Protein AF-A0A9X2ZQG6-F1 (afdb_monomer_lite)

pLDDT: mean 86.61, std 10.42, range [58.19, 95.31]

Organism: NCBI:txid146919

Secondary structure (DSSP, 8-state):
-EESSEEEE-SS-EEEEEEEEESSEEEE-SS-EEEEEEEEETT-EEEE--------

Sequence (56 aa):
MKVENDCSLSGNSGGTGILYVDGGSLTMTGNSEWKGMVFVTGDGSFEASKGTPNID

Structure (mmCIF, N/CA/C/O backbone):
data_AF-A0A9X2ZQG6-F1
#
_entry.id   AF-A0A9X2ZQG6-F1
#
loop_
_atom_site.group_PDB
_atom_site.id
_atom_site.type_symbol
_atom_site.label_atom_id
_atom_site.label_alt_id
_atom_site.label_comp_id
_atom_site.label_asym_id
_atom_site.label_entity_id
_atom_site.label_seq_id
_atom_site.pdbx_PDB_ins_code
_atom_site.Cartn_x
_atom_site.Cartn_y
_atom_site.Cartn_z
_atom_site.occupancy
_atom_site.B_iso_or_equiv
_atom_site.auth_seq_id
_atom_site.auth_comp_id
_atom_site.auth_asym_id
_atom_site.auth_atom_id
_atom_site.pdbx_PDB_model_num
ATOM 1 N N . MET A 1 1 ? -5.649 -11.140 1.306 1.00 67.19 1 MET A N 1
ATOM 2 C CA . MET A 1 1 ? -4.644 -11.057 2.395 1.00 67.19 1 MET A CA 1
ATOM 3 C C . MET A 1 1 ? -5.139 -10.034 3.406 1.00 67.19 1 MET A C 1
ATOM 5 O O . MET A 1 1 ? -5.587 -8.983 2.960 1.00 67.19 1 MET A O 1
ATOM 9 N N . LYS A 1 2 ? -5.122 -10.343 4.711 1.00 72.19 2 LYS A N 1
ATOM 10 C CA . LYS A 1 2 ? -5.439 -9.373 5.772 1.00 72.19 2 LYS A CA 1
ATOM 11 C C . LYS A 1 2 ? -4.135 -8.737 6.258 1.00 72.19 2 LYS A C 1
ATOM 13 O O . LYS A 1 2 ? -3.182 -9.468 6.519 1.00 72.19 2 LYS A O 1
ATOM 18 N N . VAL A 1 3 ? -4.086 -7.412 6.327 1.00 72.94 3 VAL A N 1
ATOM 19 C CA . VAL A 1 3 ? -2.962 -6.644 6.876 1.00 72.94 3 VAL A CA 1
ATOM 20 C C . VAL A 1 3 ? -3.397 -6.116 8.241 1.00 72.94 3 VAL A C 1
ATOM 22 O O . VAL A 1 3 ? -4.262 -5.248 8.302 1.00 72.94 3 VAL A O 1
ATOM 25 N N . GLU A 1 4 ? -2.845 -6.696 9.311 1.00 68.94 4 GLU A N 1
ATOM 26 C CA . GLU A 1 4 ? -3.154 -6.343 10.714 1.00 68.94 4 GLU A CA 1
ATOM 27 C C . GLU A 1 4 ? -2.051 -5.507 11.391 1.00 68.94 4 GLU A C 1
ATOM 29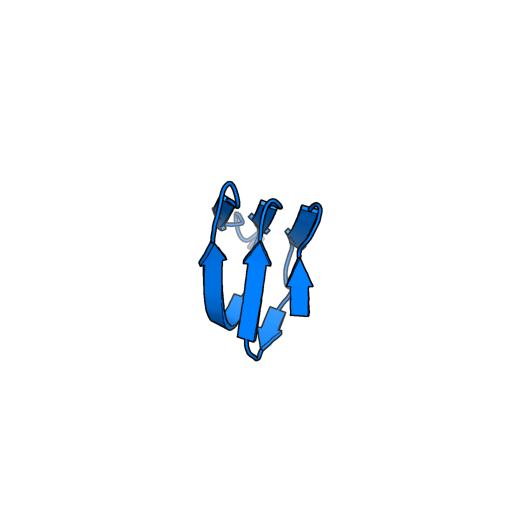 O O . GLU A 1 4 ? -2.282 -4.952 12.454 1.00 68.94 4 GLU A O 1
ATOM 34 N N . ASN A 1 5 ? -0.865 -5.418 10.776 1.00 75.12 5 ASN A N 1
ATOM 35 C CA . ASN A 1 5 ? 0.231 -4.521 11.165 1.00 75.12 5 ASN A CA 1
ATOM 36 C C . ASN A 1 5 ? 0.601 -3.687 9.931 1.00 75.12 5 ASN A C 1
ATOM 38 O O . ASN A 1 5 ? -0.246 -2.985 9.409 1.00 75.12 5 ASN A O 1
ATOM 42 N N . ASP A 1 6 ? 1.798 -3.835 9.368 1.00 83.81 6 ASP A N 1
ATOM 43 C CA . ASP A 1 6 ? 2.221 -3.056 8.208 1.00 83.81 6 ASP A CA 1
ATOM 44 C C . ASP A 1 6 ? 2.636 -3.978 7.063 1.00 83.81 6 ASP A C 1
ATOM 46 O O . ASP A 1 6 ? 3.320 -4.988 7.260 1.00 83.81 6 ASP A O 1
ATOM 50 N N . CYS A 1 7 ? 2.220 -3.639 5.846 1.00 84.81 7 CYS A N 1
ATOM 51 C CA . CYS A 1 7 ? 2.600 -4.339 4.628 1.00 84.81 7 CYS A CA 1
ATOM 52 C C . CYS A 1 7 ? 3.208 -3.343 3.641 1.00 84.81 7 CYS A C 1
ATOM 54 O O . CYS A 1 7 ? 2.604 -2.315 3.346 1.00 84.81 7 CYS A O 1
ATOM 56 N N . SER A 1 8 ? 4.390 -3.649 3.102 1.00 89.19 8 SER A N 1
ATOM 57 C CA . SER A 1 8 ? 5.010 -2.818 2.068 1.00 89.19 8 SER A CA 1
ATOM 58 C C . SER A 1 8 ? 5.222 -3.587 0.766 1.00 89.19 8 SER A C 1
ATOM 60 O O . SER A 1 8 ? 5.723 -4.712 0.760 1.00 89.19 8 SER A O 1
ATOM 62 N N . LEU A 1 9 ? 4.839 -2.959 -0.347 1.00 90.56 9 LEU A N 1
ATOM 63 C CA . LEU A 1 9 ? 5.185 -3.370 -1.705 1.00 90.56 9 LEU A CA 1
ATOM 64 C C . LEU A 1 9 ? 6.118 -2.306 -2.287 1.00 90.56 9 LEU A C 1
ATOM 66 O O . LEU A 1 9 ? 5.732 -1.151 -2.429 1.00 90.56 9 LEU A O 1
ATOM 70 N N . SER A 1 10 ? 7.350 -2.673 -2.622 1.00 89.69 10 SER A N 1
ATOM 71 C CA . SER A 1 10 ? 8.363 -1.721 -3.088 1.00 89.69 10 SER A CA 1
ATOM 72 C C . SER A 1 10 ? 9.105 -2.218 -4.328 1.00 89.69 10 SER A C 1
ATOM 74 O O . SER A 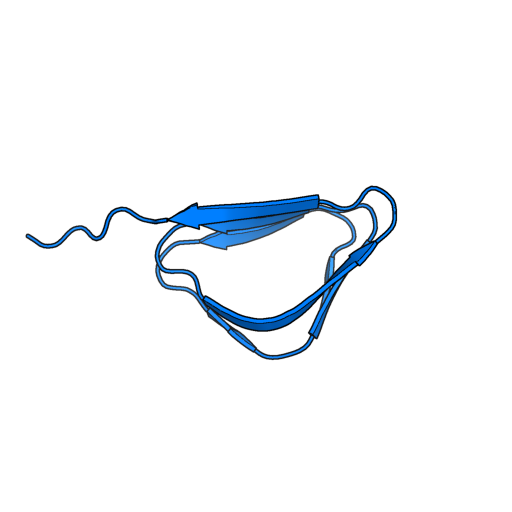1 10 ? 9.047 -3.399 -4.685 1.00 89.69 10 SER A O 1
ATOM 76 N N . GLY A 1 11 ? 9.806 -1.310 -5.011 1.00 85.31 11 GLY A N 1
ATOM 77 C CA . GLY A 1 11 ? 10.600 -1.647 -6.197 1.00 85.31 11 GLY A CA 1
ATOM 78 C C . GLY A 1 11 ? 9.730 -2.023 -7.399 1.00 85.31 11 GLY A C 1
ATOM 79 O O . GLY A 1 11 ? 8.739 -1.353 -7.661 1.00 85.31 11 GLY A O 1
ATOM 80 N N . ASN A 1 12 ? 10.115 -3.063 -8.146 1.00 88.19 12 ASN A N 1
ATOM 81 C CA . ASN A 1 12 ? 9.360 -3.593 -9.291 1.00 88.19 12 ASN A CA 1
ATOM 82 C C . ASN A 1 12 ? 8.573 -4.846 -8.875 1.00 88.19 12 ASN A C 1
ATOM 84 O O . ASN A 1 12 ? 8.867 -5.956 -9.319 1.00 88.19 12 ASN A O 1
ATOM 88 N N . SER A 1 13 ? 7.635 -4.663 -7.950 1.00 88.38 13 SER A N 1
ATOM 89 C CA . SER A 1 13 ? 6.881 -5.752 -7.326 1.00 88.38 13 SER A CA 1
ATOM 90 C C . SER A 1 13 ? 5.402 -5.621 -7.634 1.00 88.38 13 SER A C 1
ATOM 92 O O . SER A 1 13 ? 4.866 -4.517 -7.680 1.00 88.38 13 SER A O 1
ATOM 94 N N . GLY A 1 14 ? 4.707 -6.743 -7.774 1.00 90.31 14 GLY A N 1
ATOM 95 C CA . GLY A 1 14 ? 3.268 -6.686 -7.935 1.00 90.31 14 GLY A CA 1
ATOM 96 C C . GLY A 1 14 ? 2.540 -7.906 -7.428 1.00 90.31 14 GLY A C 1
ATOM 97 O O . GLY A 1 14 ? 3.129 -8.953 -7.161 1.00 90.31 14 GLY A O 1
ATOM 98 N N . GLY A 1 15 ? 1.234 -7.741 -7.288 1.00 90.62 15 GLY A N 1
ATOM 99 C CA . GLY A 1 15 ? 0.338 -8.795 -6.848 1.00 90.62 15 GLY A CA 1
ATOM 100 C C . GLY A 1 15 ? -1.056 -8.635 -7.432 1.00 90.62 15 GLY A C 1
ATOM 101 O O . GLY A 1 15 ? -1.356 -7.683 -8.153 1.00 90.62 15 GLY A O 1
ATOM 102 N N . THR A 1 16 ? -1.914 -9.603 -7.142 1.00 94.81 16 THR A N 1
ATOM 103 C CA . THR A 1 16 ? -3.304 -9.607 -7.591 1.00 94.81 16 THR A CA 1
ATOM 104 C C . THR A 1 16 ? -4.221 -10.166 -6.514 1.00 94.81 16 THR A C 1
ATOM 106 O O . THR A 1 16 ? -3.805 -10.973 -5.682 1.00 94.81 16 THR A O 1
ATOM 109 N N . GLY A 1 17 ? -5.481 -9.735 -6.538 1.00 94.69 17 GLY A N 1
ATOM 110 C CA . GLY A 1 17 ? -6.533 -10.223 -5.657 1.00 94.69 17 GLY A CA 1
ATOM 111 C C . GLY A 1 17 ? -7.102 -9.133 -4.759 1.00 94.69 17 GLY A C 1
ATOM 112 O O . GLY A 1 17 ? -7.139 -7.957 -5.119 1.00 94.69 17 GLY A O 1
ATOM 113 N N . ILE A 1 18 ? -7.585 -9.536 -3.586 1.00 93.88 18 ILE A N 1
ATOM 114 C CA . ILE A 1 18 ? -8.220 -8.634 -2.624 1.00 93.88 18 ILE A CA 1
ATOM 115 C C . ILE A 1 18 ? -7.299 -8.451 -1.412 1.00 93.88 18 ILE A C 1
ATOM 117 O O . ILE A 1 18 ? -6.945 -9.425 -0.729 1.00 93.88 18 ILE A O 1
ATOM 121 N N . LEU A 1 19 ? -6.926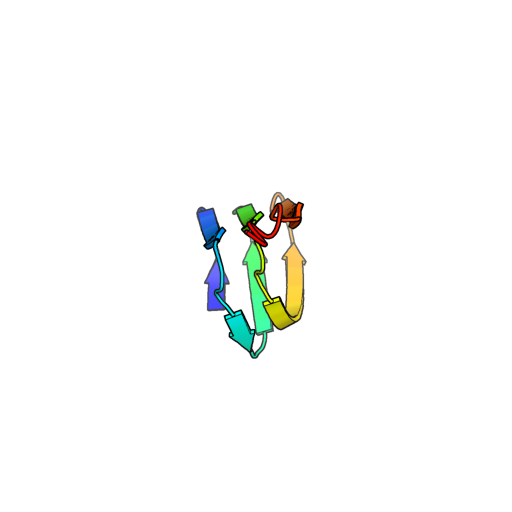 -7.202 -1.142 1.00 91.81 19 LEU A N 1
ATOM 122 C CA . LEU A 1 19 ? -6.274 -6.782 0.094 1.00 91.81 19 LEU A CA 1
ATOM 123 C C . LEU A 1 19 ? -7.307 -6.176 1.046 1.00 91.81 19 LEU A C 1
ATOM 125 O O . LEU A 1 19 ? -8.160 -5.401 0.621 1.00 91.81 19 LEU A O 1
ATOM 129 N N . TYR A 1 20 ? -7.212 -6.532 2.323 1.00 93.81 20 TYR A N 1
ATOM 130 C CA . TYR A 1 20 ? -8.022 -5.964 3.397 1.00 93.81 20 TYR A CA 1
ATOM 131 C C . TYR A 1 20 ? -7.067 -5.414 4.459 1.00 93.81 20 TYR A C 1
ATOM 133 O O . TYR A 1 20 ? -6.345 -6.186 5.091 1.00 93.81 20 TYR A O 1
ATOM 141 N N . VAL A 1 21 ? -7.012 -4.095 4.591 1.00 92.94 21 VAL A N 1
ATOM 142 C CA . VAL A 1 21 ? -6.146 -3.359 5.515 1.00 92.94 21 VAL A CA 1
ATOM 143 C C . VAL A 1 21 ? -7.013 -2.894 6.675 1.00 92.94 21 VAL A C 1
ATOM 145 O O . VAL A 1 21 ? -7.878 -2.041 6.489 1.00 92.94 21 VAL A O 1
ATOM 148 N N . ASP A 1 22 ? -6.824 -3.500 7.845 1.00 91.81 22 ASP A N 1
ATOM 149 C CA . ASP A 1 22 ? -7.712 -3.344 9.000 1.00 91.81 22 ASP A CA 1
ATOM 150 C C . ASP A 1 22 ? -6.879 -3.039 10.248 1.00 91.81 22 ASP A C 1
ATOM 152 O O . ASP A 1 22 ? -6.226 -3.929 10.792 1.00 91.81 22 ASP A O 1
ATOM 156 N N . GLY A 1 23 ? -6.841 -1.761 10.639 1.00 85.81 23 GLY A N 1
ATOM 157 C CA . GLY A 1 23 ? -6.008 -1.255 11.742 1.00 85.81 23 GLY A CA 1
ATOM 158 C C . GLY A 1 23 ? -4.502 -1.168 11.446 1.00 85.81 23 GLY A C 1
ATOM 159 O O . GLY A 1 23 ? -3.744 -0.714 12.297 1.00 85.81 23 GLY A O 1
ATOM 160 N N . GLY A 1 24 ? -4.080 -1.587 10.251 1.00 88.50 24 GLY A N 1
ATOM 161 C CA . GLY A 1 24 ? -2.696 -1.584 9.785 1.00 88.50 24 GLY A CA 1
ATOM 162 C C . GLY A 1 24 ? -2.406 -0.591 8.654 1.00 88.50 24 GLY A C 1
ATOM 163 O O . GLY A 1 24 ? -3.314 0.090 8.178 1.00 88.50 24 GLY A O 1
ATOM 164 N N . SER A 1 25 ? -1.168 -0.541 8.156 1.00 93.50 25 SER A N 1
ATOM 165 C CA . SER A 1 25 ? -0.810 0.271 6.983 1.00 93.50 25 SER A CA 1
ATOM 166 C C . SER A 1 25 ? -0.403 -0.567 5.766 1.00 93.50 25 SER A C 1
ATOM 168 O O . SER A 1 25 ? 0.259 -1.601 5.870 1.00 93.50 25 SER A O 1
ATOM 170 N N . LEU A 1 26 ? -0.803 -0.117 4.577 1.00 94.38 26 LEU A N 1
ATOM 171 C CA . LEU A 1 26 ? -0.269 -0.586 3.299 1.00 94.38 26 LEU A CA 1
ATOM 172 C C . LEU A 1 26 ? 0.538 0.538 2.650 1.00 94.38 26 LEU A C 1
ATOM 174 O O . LEU A 1 26 ? -0.013 1.589 2.333 1.00 94.38 26 LEU A O 1
ATOM 178 N N . THR A 1 27 ? 1.814 0.294 2.367 1.00 95.19 27 THR A N 1
ATOM 179 C CA . THR A 1 27 ? 2.675 1.252 1.662 1.00 95.19 27 THR A CA 1
ATOM 180 C C . THR A 1 27 ? 3.154 0.670 0.336 1.00 95.19 27 THR A C 1
ATOM 182 O O . THR A 1 27 ? 3.851 -0.343 0.302 1.00 95.19 27 THR A O 1
ATOM 185 N N . MET A 1 28 ? 2.820 1.327 -0.771 1.00 94.00 28 MET A N 1
ATOM 186 C CA . MET A 1 28 ? 3.275 0.981 -2.117 1.00 94.00 28 MET A CA 1
ATOM 187 C C . MET A 1 28 ? 4.257 2.034 -2.637 1.00 94.00 28 MET A C 1
ATOM 189 O O . MET A 1 28 ? 3.922 3.206 -2.778 1.00 94.00 28 MET A O 1
ATOM 193 N N . THR A 1 29 ? 5.493 1.639 -2.925 1.00 93.12 29 THR A N 1
ATOM 194 C CA . THR A 1 29 ? 6.528 2.536 -3.466 1.00 93.12 29 THR A CA 1
ATOM 195 C C . THR A 1 29 ? 7.190 1.930 -4.698 1.00 93.12 29 THR A C 1
ATOM 197 O O . THR A 1 29 ? 7.082 0.729 -4.950 1.00 93.12 29 THR A O 1
ATOM 200 N N . GLY A 1 30 ? 7.896 2.733 -5.493 1.00 89.38 30 GLY A N 1
ATOM 201 C CA . GLY A 1 30 ? 8.587 2.218 -6.677 1.00 89.38 30 GLY A CA 1
ATOM 202 C C . GLY A 1 30 ? 7.669 2.041 -7.892 1.00 89.38 30 GLY A C 1
ATOM 203 O O . GLY A 1 30 ? 6.668 2.738 -8.041 1.00 89.38 30 GLY A O 1
ATOM 204 N N . ASN A 1 31 ? 8.036 1.118 -8.780 1.00 89.00 31 ASN A N 1
ATOM 205 C CA . ASN A 1 31 ? 7.179 0.634 -9.863 1.00 89.00 31 ASN A CA 1
ATOM 206 C C . ASN A 1 31 ? 6.337 -0.549 -9.357 1.00 89.00 31 ASN A C 1
ATOM 208 O O . ASN A 1 31 ? 6.437 -1.662 -9.878 1.00 89.00 31 ASN A O 1
ATOM 212 N N . SER A 1 32 ? 5.593 -0.329 -8.271 1.00 90.25 32 SER A N 1
ATOM 213 C CA . SER A 1 32 ? 4.758 -1.364 -7.673 1.00 90.25 32 SER A CA 1
ATOM 214 C C . SER A 1 32 ? 3.336 -1.333 -8.222 1.00 90.25 32 SER A C 1
ATOM 216 O O . SER A 1 32 ? 2.776 -0.272 -8.491 1.00 90.25 32 SER A O 1
ATOM 218 N N . GLU A 1 33 ? 2.742 -2.514 -8.396 1.00 90.88 33 GLU A N 1
ATOM 219 C CA . GLU A 1 33 ? 1.411 -2.667 -8.987 1.00 90.88 33 GLU A CA 1
ATOM 220 C C . GLU A 1 33 ? 0.549 -3.653 -8.186 1.00 90.88 33 GLU A C 1
ATOM 222 O O . GLU A 1 33 ? 0.990 -4.745 -7.831 1.00 90.88 33 GLU A O 1
ATOM 227 N N . TRP A 1 34 ? -0.717 -3.308 -7.943 1.00 93.31 34 TRP A N 1
ATOM 228 C CA . TRP A 1 34 ? -1.704 -4.242 -7.402 1.00 93.31 34 TRP A CA 1
ATOM 229 C C . TRP A 1 34 ? -2.898 -4.367 -8.344 1.00 93.31 34 TRP A C 1
ATOM 231 O O . TRP A 1 34 ? -3.621 -3.403 -8.587 1.00 93.31 34 TRP A O 1
ATOM 241 N N . LYS A 1 35 ? -3.133 -5.575 -8.861 1.00 94.12 35 LYS A N 1
ATOM 242 C CA . LYS A 1 35 ? -4.265 -5.883 -9.743 1.00 94.12 35 LYS A CA 1
ATOM 243 C C . LYS A 1 35 ? -5.405 -6.498 -8.953 1.00 94.12 35 LYS A C 1
ATOM 245 O O . LYS A 1 35 ? -5.513 -7.722 -8.837 1.00 94.12 35 LYS A O 1
ATOM 250 N N . GLY A 1 36 ? -6.269 -5.646 -8.423 1.00 95.00 36 GLY A N 1
ATOM 251 C CA . GLY A 1 36 ? -7.491 -6.055 -7.747 1.00 95.00 36 GLY A CA 1
ATOM 252 C C . GLY A 1 36 ? -7.990 -4.986 -6.786 1.00 95.00 36 GLY A C 1
ATOM 253 O O . GLY A 1 36 ? -7.773 -3.801 -7.017 1.00 95.00 36 GLY A O 1
ATOM 254 N N . MET A 1 37 ? -8.679 -5.399 -5.726 1.00 95.31 37 MET A N 1
ATOM 255 C CA . MET A 1 37 ? -9.302 -4.472 -4.777 1.00 95.31 37 MET A CA 1
ATOM 256 C C . MET A 1 37 ? -8.454 -4.324 -3.518 1.00 95.31 37 MET A C 1
ATOM 258 O O . MET A 1 37 ? -7.904 -5.305 -3.020 1.00 95.31 37 MET A O 1
ATOM 262 N N . VAL A 1 38 ? -8.398 -3.107 -2.986 1.00 93.75 38 VAL A N 1
ATOM 263 C CA . VAL A 1 38 ? -7.830 -2.799 -1.672 1.00 93.75 38 VAL A CA 1
ATOM 264 C C . VAL A 1 38 ? -8.948 -2.177 -0.843 1.00 93.75 38 VAL A C 1
ATOM 266 O O . VAL A 1 38 ? -9.450 -1.109 -1.186 1.00 93.75 38 VAL A O 1
ATOM 269 N N . PHE A 1 39 ? -9.365 -2.860 0.219 1.00 95.25 39 PHE A N 1
ATOM 270 C CA . PHE A 1 39 ? -10.306 -2.337 1.205 1.00 95.25 39 PHE A CA 1
ATOM 271 C C . PHE A 1 39 ? -9.517 -1.857 2.414 1.00 95.25 39 PHE A C 1
ATOM 273 O O . PHE A 1 39 ? -8.778 -2.639 3.006 1.00 95.25 39 PHE A O 1
ATOM 280 N N . VAL A 1 40 ? -9.674 -0.586 2.769 1.00 94.06 40 VAL A N 1
ATOM 281 C CA . VAL A 1 40 ? -9.065 0.013 3.960 1.00 94.06 40 VAL A CA 1
ATOM 282 C C . VAL A 1 40 ? -10.187 0.321 4.942 1.00 94.06 40 VAL A C 1
ATOM 284 O O . VAL A 1 40 ? -11.140 1.016 4.584 1.00 94.06 40 VAL A O 1
ATOM 287 N N . THR A 1 41 ? -10.119 -0.245 6.144 1.00 91.44 41 THR A N 1
ATOM 288 C CA . THR A 1 41 ? -11.171 -0.152 7.164 1.00 91.44 41 THR A CA 1
ATOM 289 C C . THR A 1 41 ? -10.604 0.202 8.537 1.00 91.44 41 THR A C 1
ATOM 291 O O . THR A 1 41 ? -9.419 0.003 8.803 1.00 91.44 41 THR A O 1
ATOM 294 N N . GLY A 1 42 ? -11.467 0.714 9.422 1.00 89.19 42 GLY A N 1
ATOM 295 C CA . GLY A 1 42 ? -11.070 1.140 10.766 1.00 89.19 42 GLY A CA 1
ATOM 296 C C . GLY A 1 42 ? -10.033 2.262 10.715 1.00 89.19 42 GLY A C 1
ATOM 297 O O . GLY A 1 42 ? -10.169 3.185 9.914 1.00 89.19 42 GLY A O 1
ATOM 298 N N . ASP A 1 43 ? -8.986 2.133 11.528 1.00 90.56 43 ASP A N 1
ATOM 299 C CA . ASP A 1 43 ? -7.851 3.066 11.578 1.00 90.56 43 ASP A CA 1
ATOM 300 C C . ASP A 1 43 ? -6.748 2.725 10.555 1.00 90.56 43 ASP A C 1
ATOM 302 O O . ASP A 1 43 ? -5.621 3.208 10.659 1.00 90.56 43 ASP A O 1
ATOM 306 N N . GLY A 1 44 ? -7.045 1.860 9.577 1.00 92.31 44 GLY A N 1
ATOM 307 C CA . GLY A 1 44 ? -6.079 1.463 8.561 1.00 92.31 44 GLY A CA 1
ATOM 308 C C . GLY A 1 44 ? -5.712 2.596 7.597 1.00 92.31 44 GLY A C 1
ATOM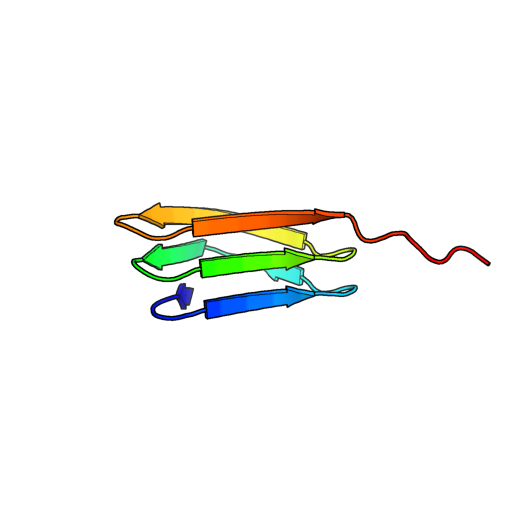 309 O O . GLY A 1 44 ? -6.500 3.513 7.354 1.00 92.31 44 GLY A O 1
ATOM 310 N N . SER A 1 45 ? -4.527 2.512 6.990 1.00 95.19 45 SER A N 1
ATOM 311 C CA . SER A 1 45 ? -4.037 3.510 6.032 1.00 95.19 45 SER A CA 1
ATOM 312 C C . SER A 1 45 ? -3.476 2.885 4.756 1.00 95.19 45 SER A C 1
ATOM 314 O O . SER A 1 45 ? -3.015 1.742 4.730 1.00 95.19 45 SER A O 1
ATOM 316 N N . PHE A 1 46 ? -3.526 3.651 3.666 1.00 94.88 46 PHE A N 1
ATOM 317 C CA . PHE A 1 46 ? -2.905 3.289 2.399 1.00 94.88 46 PHE A CA 1
ATOM 318 C C . PHE A 1 46 ? -2.114 4.471 1.849 1.00 94.88 46 PHE A C 1
ATOM 320 O O . PHE A 1 46 ? -2.670 5.546 1.622 1.00 94.88 46 PHE A O 1
ATOM 327 N N . GLU A 1 47 ? -0.828 4.247 1.596 1.00 94.69 47 GLU A N 1
ATOM 328 C CA . GLU A 1 47 ? 0.071 5.217 0.985 1.00 94.69 47 GLU A CA 1
ATOM 329 C C . GLU A 1 47 ? 0.674 4.655 -0.298 1.00 94.69 47 GLU A C 1
ATOM 331 O O . GLU A 1 47 ? 1.142 3.517 -0.338 1.00 94.69 47 GLU A O 1
ATOM 336 N N . ALA A 1 48 ? 0.702 5.472 -1.350 1.00 92.31 48 ALA A N 1
ATOM 337 C CA . ALA A 1 48 ? 1.321 5.121 -2.618 1.00 92.31 48 ALA A CA 1
ATOM 338 C C . ALA A 1 48 ? 2.226 6.250 -3.115 1.00 92.31 48 ALA A C 1
ATOM 340 O O . ALA A 1 48 ? 1.833 7.417 -3.129 1.00 92.31 48 ALA A O 1
ATOM 341 N N . SER A 1 49 ? 3.431 5.907 -3.568 1.00 89.94 49 SER A N 1
ATOM 342 C CA . SER A 1 49 ? 4.355 6.855 -4.192 1.00 89.94 49 SER A CA 1
ATOM 343 C C . SER A 1 49 ? 5.037 6.251 -5.413 1.00 89.94 49 SER A C 1
ATOM 345 O O . SER A 1 49 ? 5.370 5.067 -5.456 1.00 89.94 49 SER A O 1
ATOM 347 N N . LYS A 1 50 ? 5.260 7.089 -6.430 1.00 81.06 50 LYS A N 1
ATOM 348 C CA . LYS A 1 50 ? 5.982 6.674 -7.632 1.00 81.06 50 LYS A CA 1
ATOM 349 C C . LYS A 1 50 ? 7.445 6.384 -7.301 1.00 81.06 50 LYS A C 1
ATOM 351 O O . LYS A 1 50 ? 8.100 7.166 -6.614 1.00 81.06 50 LYS A O 1
ATOM 356 N N . GLY A 1 51 ? 7.988 5.319 -7.876 1.00 73.38 51 GLY A N 1
ATOM 357 C CA . GLY A 1 51 ? 9.426 5.226 -8.097 1.00 73.38 51 GLY A CA 1
ATOM 358 C C . GLY A 1 51 ? 9.874 6.254 -9.130 1.00 73.38 51 GLY A C 1
ATOM 359 O O . GLY A 1 51 ? 9.112 6.626 -10.022 1.00 73.38 51 GLY A O 1
ATOM 360 N N . THR A 1 52 ? 11.114 6.713 -9.036 1.00 71.25 52 THR A N 1
ATOM 361 C CA . THR A 1 52 ? 11.807 7.324 -10.173 1.00 71.25 52 THR A CA 1
ATO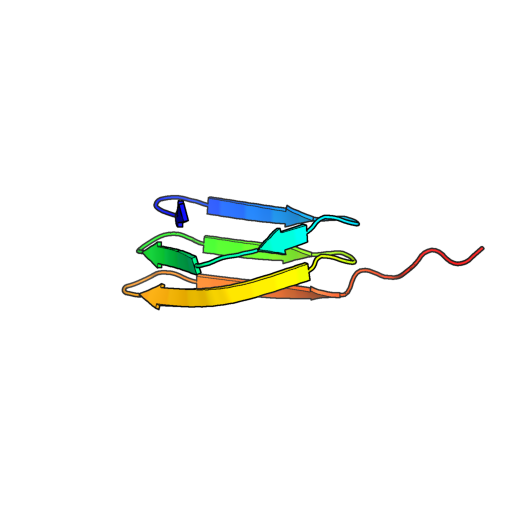M 362 C C . THR A 1 52 ? 12.399 6.170 -10.981 1.00 71.25 52 THR A C 1
ATOM 364 O O . THR A 1 52 ? 13.271 5.480 -10.452 1.00 71.25 52 THR A O 1
ATOM 367 N N . PRO A 1 53 ? 11.925 5.882 -12.208 1.00 62.34 53 PRO A N 1
ATOM 368 C CA . PRO A 1 53 ? 12.588 4.902 -13.058 1.00 62.34 53 PRO A CA 1
ATOM 369 C C . PRO A 1 53 ? 14.030 5.367 -13.288 1.00 62.34 53 PRO A C 1
ATOM 371 O O . PRO A 1 53 ? 14.230 6.486 -13.757 1.00 62.34 53 PRO A O 1
ATOM 374 N N . ASN A 1 54 ? 15.021 4.545 -12.934 1.00 59.31 54 ASN A N 1
ATOM 375 C CA . ASN A 1 54 ? 16.395 4.787 -13.359 1.00 59.31 54 ASN A CA 1
ATOM 376 C C . ASN A 1 54 ? 16.508 4.309 -14.811 1.00 59.31 54 ASN A C 1
ATOM 378 O O . ASN A 1 54 ? 16.644 3.111 -15.056 1.00 59.31 54 ASN A O 1
ATOM 382 N N . ILE A 1 55 ? 16.309 5.227 -15.755 1.00 58.19 55 ILE A N 1
ATOM 383 C CA . ILE A 1 55 ? 16.505 4.984 -17.186 1.00 58.19 55 ILE A CA 1
ATOM 384 C C . ILE A 1 55 ? 17.840 5.647 -17.526 1.00 58.19 55 ILE A C 1
ATOM 386 O O . ILE A 1 55 ? 17.861 6.830 -17.864 1.00 58.19 55 ILE A O 1
ATOM 390 N N . ASP A 1 56 ? 18.927 4.899 -17.328 1.00 58.53 56 ASP A N 1
ATOM 391 C CA . ASP A 1 56 ? 20.257 5.229 -17.857 1.00 58.53 56 ASP A CA 1
ATOM 392 C C . ASP A 1 56 ? 20.333 4.901 -19.359 1.00 58.53 56 ASP A C 1
ATOM 394 O O . ASP A 1 56 ? 19.753 3.864 -19.769 1.00 58.53 56 ASP A O 1
#

Foldseek 3Di:
DEACAEAEAEACEEDEDEYEFEVYEYEYEE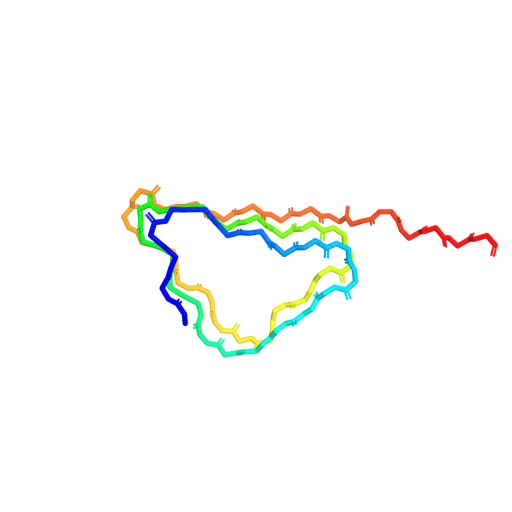NYYYHYYYHYDDNYYYYYDYHDPPDD

Radius of gyration: 11.83 Å; chains: 1; bounding box: 31×18×30 Å